Protein 3OSE (pdb70)

Secondary structure (DSSP, 8-state):
-PPB----TT---EE-S-HHHHHHHHHHHHHHTT-EEEEEETTEEEEEES-TTTT--EEEEEEEEEEGGGTEEEEEEEEEES-HHHHHHHHHHHHHH---

Solvent-accessible surface area: 6171 Å² total; per-residue (Å²): 129,18,130,77,39,204,82,63,240,80,18,107,14,55,5,101,61,75,17,68,82,0,4,76,26,1,73,141,10,0,88,85,16,123,4,100,63,85,92,120,101,167,17,30,0,40,0,31,54,42,67,49,198,122,122,39,57,1,44,0,43,2,6,0,0,74,2,78,206,75,101,61,9,0,0,52,34,118,104,77,40,29,69,74,110,19,41,128,86,14,9,50,101,0,27,124,64,17,109,64

Foldseek 3Di:
DFAADEDDPQFPFWAADDQQVQVVLLVVLCVVQVKDWDCPDSFKTWIWDDDPVDQQIWIKMWGWHQHVVVRIITIGIGGDDHDPVSCCVPVVSSRV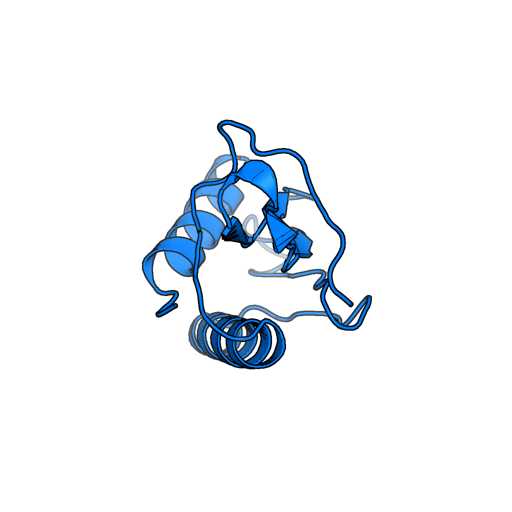PRDD

B-factor: mean 14.03, std 6.78, range [2.94, 48.56]

Organism: Homo sapiens (NCBI:txid9606)

GO terms:
  GO:0010628 positive regulation of gene expression (P, IDA)
  GO:0010629 negative regulation of gene expression (P, IDA)
  GO:0010719 negative regulation of epithelial to mesenchymal transition (P, IDA)
  GO:0070300 phosphatidic acid binding (F, IDA)
  GO:0005546 phosphatidylinositol-4,5-bisphosphate binding (F, IDA)
  GO:0005737 cytoplasm (C, IDA)
  GO:0005886 plasma membrane (C, IDA)
  GO:0030425 dendrite (C, IDA)
  GO:0001786 phosphatidylserine binding (F, IDA)
  GO:0006468 protein phosphorylation (P, IMP)
  GO:0050321 tau-protein kinase activity (F, IMP)
  GO:0005515 protein binding (F, IPI)
  GO:0015630 microtubule cytoskeleton (C, TAS)
  GO:0000287 magnesium ion binding (F, IDA)
  GO:0004674 protein serine/threonine kinase activity (F, IDA)
  GO:0005524 ATP binding (F, IDA)
  GO:0035556 intracellular signal transduction (P, IDA)
  GO:0006468 protein phosphorylation (P, IDA)
  GO:0106310 protein serine kinase activity (F, EXP)

Nearest PDB structures (foldseek):
  3ose-assembly1_A  TM=1.010E+00  e=9.397E-21  Homo sapiens
  6c9d-assembly1_A  TM=9.243E-01  e=3.805E-15  Homo sapiens
  6c9d-assembly2_B  TM=9.222E-01  e=5.168E-15  Homo sapiens
  1ul7-assembly1_A  TM=8.661E-01  e=1.440E-12  Mus musculus
  1v5s-assembly1_A  TM=9.027E-01  e=2.887E-11  Mus musculus

Radius of gyration: 13.14 Å; Cα contacts (8 Å, |Δi|>4): 195; chains: 1; bounding box: 20×40×30 Å

Sequence (100 aa):
KPRSLLRRFTWSMKTTSSMMDPNDMMREIRKVLDANNCDYEQKERFLLFFCVVHGDARQDSLVQWEMEVCCKLPRLSLNGVRFKRRIISGTSIAFKNIASKIANELKL

InterPro domains:
  IPR000719 Protein kinase domain [PF00069] (60-311)
  IPR000719 Protein kinase domain [PS50011] (60-311)
  IPR000719 Protein kinase domain [SM00220] (60-311)
  IPR001772 Kinase associated domain 1 (KA1) [PF02149] (753-795)
  IPR001772 Kinase associated domain 1 (KA1) [PS50032] (746-795)
  IPR008271 Serine/threonine-protein kinase, active site [PS00108] (178-190)
  IPR011009 Protein kinase-like domain superfamily [SSF56112] (57-312)
  IPR015940 Ubiquitin-associated domain [PF00627] (332-367)
  IPR015940 Ubiquitin-associated domain [PS50030] (325-370)
  IPR015940 Ubiquitin-associated domain [SM00165] (332-369)
  IPR017441 Protein kinase, ATP binding site [PS00107] (66-89)
  IPR028375 KA1 domain/Ssp2, C-terminal [SSF103243] (687-795)
  IPR049508 Serine/threonine-protein kinase MARK 1-4, catalytic domain [cd14072] (59-311)

Structure (mmCIF, N/CA/C/O backbone):
data_3OSE
#
_entry.id   3OSE
#
_cell.length_a   69.843
_cell.length_b   69.843
_cell.length_c   54.446
_cell.angle_alpha   90.00
_cell.angle_beta   90.00
_cell.angle_gamma   120.00
#
_symmetry.space_group_name_H-M   'P 31 2 1'
#
loop_
_entity.id
_entity.type
_entity.pdbx_description
1 polymer 'Serine/threonine-protein kinase MARK1'
2 non-polymer DI(HYDROXYETHYL)ETHER
3 non-polymer 'CHLORIDE ION'
4 water water
#
loop_
_atom_site.group_PDB
_atom_site.id
_atom_site.type_symbol
_atom_site.label_atom_id
_atom_site.label_alt_id
_atom_site.label_comp_id
_atom_site.label_asym_id
_atom_site.label_entity_id
_atom_site.label_seq_id
_atom_site.pdbx_PDB_ins_code
_atom_site.Cartn_x
_atom_site.Cartn_y
_atom_site.Cartn_z
_atom_site.occupancy
_atom_site.B_iso_or_equiv
_atom_site.auth_seq_id
_atom_site.auth_comp_id
_atom_site.auth_asym_id
_atom_site.auth_atom_id
_atom_site.pdbx_PDB_model_num
ATOM 1 N N . LYS A 1 21 ? -36.754 3.368 14.178 1.00 23.36 696 LYS A N 1
ATOM 2 C CA . LYS A 1 21 ? -35.966 2.323 13.464 1.00 21.62 696 LYS A CA 1
ATOM 3 C C . LYS A 1 21 ? -36.056 2.562 11.963 1.00 20.15 696 LYS A C 1
ATOM 4 O O . LYS A 1 21 ? -37.078 3.050 11.487 1.00 21.12 696 LYS A O 1
ATOM 6 N N . PRO A 1 22 ? -34.986 2.226 11.210 1.00 18.26 697 PRO A N 1
ATOM 7 C CA . PRO A 1 22 ? -35.103 2.315 9.757 1.00 16.85 697 PRO A CA 1
ATOM 8 C C . PRO A 1 22 ? -36.118 1.301 9.244 1.00 16.11 697 PRO A C 1
ATOM 9 O O . PRO A 1 22 ? -36.290 0.230 9.852 1.00 16.22 697 PRO A O 1
ATOM 13 N N . ARG A 1 23 ? -36.783 1.637 8.142 1.00 15.14 698 ARG A N 1
ATOM 14 C CA . ARG A 1 23 ? -37.700 0.712 7.483 1.00 14.42 698 ARG A CA 1
ATOM 15 C C . ARG A 1 23 ? -36.956 -0.526 7.015 1.00 13.89 698 ARG A C 1
ATOM 16 O O . ARG A 1 23 ? -35.809 -0.431 6.582 1.00 13.50 698 ARG A O 1
ATOM 24 N N . SER A 1 24 ? -37.618 -1.681 7.084 1.00 12.96 699 SER A N 1
ATOM 25 C CA . SER A 1 24 ? -37.075 -2.907 6.490 1.00 13.13 699 SER A CA 1
ATOM 26 C C . SER A 1 24 ? -37.529 -3.012 5.047 1.00 12.44 699 SER A C 1
ATOM 27 O O . SER A 1 24 ? -38.734 -2.957 4.752 1.00 14.40 699 SER A O 1
ATOM 30 N N . LEU A 1 25 ? -36.566 -3.160 4.142 1.00 11.16 700 LEU A N 1
ATOM 31 C CA A LEU A 1 25 ? -36.896 -3.162 2.721 0.50 11.08 700 LEU A CA 1
ATOM 32 C CA B LEU A 1 25 ? -36.815 -3.107 2.705 0.50 11.42 700 LEU A CA 1
ATOM 33 C C . LEU A 1 25 ? -36.371 -4.385 1.999 1.00 10.39 700 LEU A C 1
ATOM 34 O O . LEU A 1 25 ? -35.375 -4.990 2.399 1.00 10.13 700 LEU A O 1
ATOM 43 N N A ARG A 1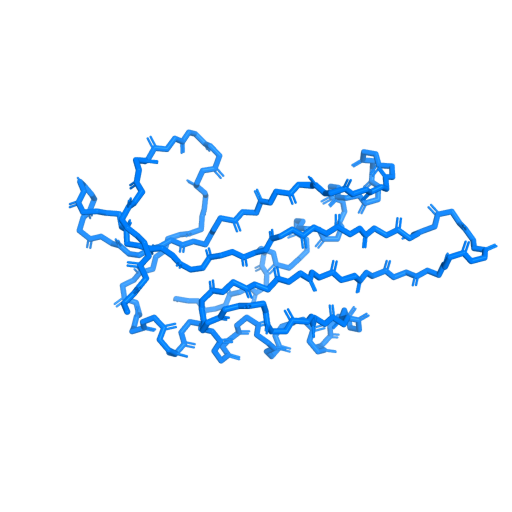 26 ? -37.091 -4.763 0.942 0.50 10.04 701 ARG A N 1
ATOM 44 N N B ARG A 1 26 ? -37.112 -4.778 0.963 0.50 9.53 701 ARG A N 1
ATOM 45 C CA A ARG A 1 26 ? -36.701 -5.849 0.049 0.50 10.30 701 ARG A CA 1
ATOM 46 C CA B ARG A 1 26 ? -36.690 -5.850 0.069 0.50 9.26 701 ARG A CA 1
ATOM 47 C C A ARG A 1 26 ? -35.543 -5.436 -0.852 0.50 9.91 701 ARG A C 1
ATOM 48 C C B ARG A 1 26 ? -35.513 -5.409 -0.798 0.50 9.34 701 ARG A C 1
ATOM 49 O O A ARG A 1 26 ? -35.572 -4.360 -1.465 0.50 10.27 701 ARG A O 1
ATOM 50 O O B ARG A 1 26 ? -35.500 -4.292 -1.331 0.50 9.71 701 ARG A O 1
ATOM 65 N N . PHE A 1 27 ? -34.519 -6.287 -0.917 1.00 9.49 702 PHE A N 1
ATOM 66 C CA . PHE A 1 27 ? -33.396 -6.051 -1.789 1.00 9.81 702 PHE A CA 1
ATOM 67 C C . PHE A 1 27 ? -33.834 -6.120 -3.250 1.00 10.44 702 PHE A C 1
ATOM 68 O O . PHE A 1 27 ? -34.473 -7.087 -3.692 1.00 10.41 702 PHE A O 1
ATOM 76 N N . THR A 1 28 ? -33.469 -5.083 -3.992 1.00 10.53 703 THR A N 1
ATOM 77 C CA . THR A 1 28 ? -33.693 -5.044 -5.427 1.00 11.72 703 THR A CA 1
ATOM 78 C C . THR A 1 28 ? -32.394 -4.600 -6.082 1.00 12.09 703 THR A C 1
ATOM 79 O O . THR A 1 28 ? -31.447 -4.171 -5.410 1.00 11.23 703 THR A O 1
ATOM 83 N N . TRP A 1 29 ? -32.350 -4.708 -7.404 1.00 12.24 704 TRP A N 1
ATOM 84 C CA . TRP A 1 29 ? -31.124 -4.437 -8.137 1.00 13.65 704 TRP A CA 1
ATOM 85 C C . TRP A 1 29 ? -30.640 -2.992 -7.928 1.00 15.16 704 TRP A C 1
ATOM 86 O O . TRP A 1 29 ? -29.432 -2.715 -7.991 1.00 16.86 704 TRP A O 1
ATOM 97 N N . SER A 1 30 ? -31.573 -2.093 -7.644 1.00 15.93 705 SER A N 1
ATOM 98 C CA . SER A 1 30 ? -31.232 -0.696 -7.375 1.00 16.87 705 SER A CA 1
ATOM 99 C C . SER A 1 30 ? -30.356 -0.510 -6.142 1.00 17.02 705 SER A C 1
ATOM 100 O O . SER A 1 30 ? -29.593 0.460 -6.066 1.00 18.70 705 SER A O 1
ATOM 103 N N . MET A 1 31 ? -30.455 -1.436 -5.186 1.00 15.89 706 MET A N 1
ATOM 104 C CA . MET A 1 31 ? -29.684 -1.347 -3.938 1.00 15.73 706 MET A CA 1
ATOM 105 C C . MET A 1 31 ? -28.213 -1.705 -4.152 1.00 16.21 706 MET A C 1
ATOM 106 O O . MET A 1 31 ? -27.849 -2.878 -4.231 1.00 16.91 706 MET A O 1
ATOM 111 N N . LYS A 1 32 ? -27.371 -0.677 -4.253 1.00 16.50 707 LYS A N 1
ATOM 112 C CA . LYS A 1 32 ? -25.954 -0.849 -4.557 1.00 17.08 707 LYS A CA 1
ATOM 113 C C . LYS A 1 32 ? -25.075 -0.318 -3.441 1.00 16.31 707 LYS A C 1
ATOM 114 O O . LYS A 1 32 ? -23.859 -0.335 -3.553 1.00 17.13 707 LYS A O 1
ATOM 120 N N . THR A 1 33 ? -25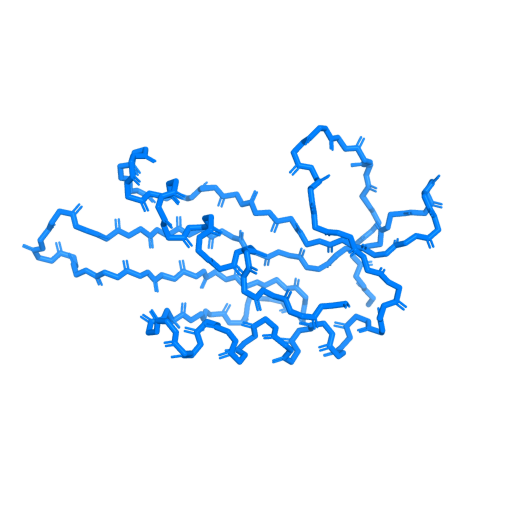.698 0.177 -2.376 1.00 15.07 708 THR A N 1
ATOM 121 C CA . THR A 1 33 ? -24.958 0.778 -1.269 1.00 14.31 708 THR A CA 1
ATOM 122 C C . THR A 1 33 ? -25.361 0.092 0.024 1.00 13.80 708 THR A C 1
ATOM 123 O O . THR A 1 33 ? -26.352 0.453 0.625 1.00 13.33 708 THR A O 1
ATOM 127 N N . THR A 1 34 ? -24.596 -0.911 0.435 1.00 13.64 709 THR A N 1
ATOM 128 C CA . THR A 1 34 ? -24.922 -1.626 1.662 1.00 13.57 709 THR A CA 1
ATOM 129 C C . THR A 1 34 ? -23.824 -1.435 2.695 1.00 13.87 709 THR A C 1
ATOM 130 O O . THR A 1 34 ? -22.693 -1.055 2.354 1.00 15.09 709 THR A O 1
ATOM 134 N N . SER A 1 35 ? -24.161 -1.705 3.951 1.00 13.26 710 SER A N 1
ATOM 135 C CA . SER A 1 35 ? -23.265 -1.419 5.065 1.00 13.57 710 SER A CA 1
ATOM 136 C C . SER A 1 35 ? -23.674 -2.213 6.288 1.00 13.57 710 SER A C 1
ATOM 137 O O . SER A 1 35 ? -24.848 -2.491 6.479 1.00 12.74 710 SER A O 1
ATOM 140 N N . SER A 1 36 ? -22.701 -2.567 7.121 1.00 14.37 711 SER A N 1
ATOM 141 C CA . SER A 1 36 ? -23.011 -3.111 8.437 1.00 15.07 711 SER A CA 1
ATOM 142 C C . SER A 1 36 ? -22.912 -2.041 9.538 1.00 15.23 711 SER A C 1
ATOM 143 O O . SER A 1 36 ? -23.046 -2.352 10.723 1.00 14.98 711 SER A O 1
ATOM 146 N N . MET A 1 37 ? -22.683 -0.787 9.141 1.00 15.05 712 MET A N 1
ATOM 147 C CA A MET A 1 37 ? -22.598 0.342 10.067 0.50 15.15 712 MET A CA 1
ATOM 148 C CA B MET A 1 37 ? -22.601 0.314 10.104 0.50 15.44 712 MET A CA 1
ATOM 149 C C . MET A 1 37 ? -23.944 0.600 10.762 1.00 15.32 712 MET A C 1
ATOM 150 O O . MET A 1 37 ? -25.004 0.351 10.188 1.00 15.37 712 MET A O 1
ATOM 159 N N . ASP A 1 38 ? -23.894 1.105 11.992 1.00 15.50 713 ASP A N 1
ATOM 160 C CA . ASP A 1 38 ? -25.092 1.546 12.707 1.00 16.34 713 ASP A CA 1
ATOM 161 C C . ASP A 1 38 ? -25.834 2.583 11.845 1.00 15.41 713 ASP A C 1
ATOM 162 O O . ASP A 1 38 ? -25.194 3.462 11.278 1.00 15.27 713 ASP A O 1
ATOM 167 N N . PRO A 1 39 ? -27.168 2.470 11.730 1.00 15.08 714 PRO A N 1
ATOM 168 C CA . PRO A 1 39 ? -27.902 3.395 10.840 1.00 14.77 714 PRO A CA 1
ATOM 169 C C . PRO A 1 39 ? -27.710 4.880 11.168 1.00 14.72 714 PRO A C 1
ATOM 170 O O . PRO A 1 39 ? -27.711 5.722 10.259 1.00 13.49 714 PRO A O 1
ATOM 174 N N . ASN A 1 40 ? -27.557 5.208 12.445 1.00 14.70 715 ASN A N 1
ATOM 175 C CA . ASN A 1 40 ? -27.308 6.607 12.809 1.00 15.33 715 ASN A CA 1
ATOM 176 C C . ASN A 1 40 ? -25.936 7.078 12.352 1.00 15.12 715 ASN A C 1
ATOM 177 O O . ASN A 1 40 ? -25.782 8.223 11.924 1.00 14.81 715 ASN A O 1
ATOM 182 N N . ASP A 1 41 ? -24.946 6.194 12.411 1.00 15.04 716 ASP A N 1
ATOM 183 C CA . ASP A 1 41 ? -23.622 6.495 11.876 1.00 15.16 716 ASP A CA 1
ATOM 184 C C . ASP A 1 41 ? -23.674 6.642 10.354 1.00 14.00 716 ASP A C 1
ATOM 185 O O . ASP A 1 41 ? -22.985 7.495 9.773 1.00 13.83 716 ASP A O 1
ATOM 190 N N . MET A 1 42 ? -24.515 5.827 9.712 1.00 12.45 717 MET A N 1
ATOM 191 C CA . MET A 1 42 ? -24.722 5.953 8.268 1.00 11.20 717 MET A CA 1
ATOM 192 C C . MET A 1 42 ? -25.277 7.332 7.914 1.00 10.65 717 MET A C 1
ATOM 193 O O . MET A 1 42 ? -24.826 7.945 6.943 1.00 11.02 717 MET A O 1
ATOM 198 N N . MET A 1 43 ? -26.265 7.797 8.677 1.00 10.37 718 MET A N 1
ATOM 199 C CA . MET A 1 43 ? -26.882 9.116 8.423 1.00 10.21 718 MET A CA 1
ATOM 200 C C . MET A 1 43 ? -25.841 10.226 8.586 1.00 10.99 718 MET A C 1
ATOM 201 O O . MET A 1 43 ? -25.813 11.175 7.805 1.00 10.48 718 MET A O 1
ATOM 206 N N . ARG A 1 44 ? -24.979 10.093 9.596 1.00 11.22 719 ARG A N 1
ATOM 207 C CA . ARG A 1 44 ? -23.912 11.084 9.802 1.00 11.69 719 ARG A CA 1
ATOM 208 C C . ARG A 1 44 ? -22.982 11.150 8.591 1.00 11.27 719 ARG A C 1
ATOM 209 O O . ARG A 1 44 ? -22.620 12.240 8.137 1.00 11.13 719 ARG A O 1
ATOM 212 N N . GLU A 1 45 ? -22.613 9.987 8.061 1.00 10.32 720 GLU A N 1
ATOM 213 C CA . GLU A 1 45 ? -21.741 9.909 6.899 1.00 10.95 720 GLU A CA 1
ATOM 214 C C . GLU A 1 45 ? -22.422 10.493 5.653 1.00 10.22 720 GLU A C 1
ATOM 215 O O . GLU A 1 45 ? -21.807 11.236 4.888 1.00 9.95 720 GLU A O 1
ATOM 221 N N . ILE A 1 46 ? -23.691 10.156 5.473 1.00 9.38 721 ILE A N 1
ATOM 222 C CA . ILE A 1 46 ? -24.450 10.688 4.346 1.00 9.44 721 ILE A CA 1
ATOM 223 C C . ILE A 1 46 ? -24.496 12.222 4.379 1.00 9.43 721 ILE A C 1
ATOM 224 O O . ILE A 1 46 ? -24.201 12.872 3.369 1.00 9.06 721 ILE A O 1
ATOM 229 N N . ARG A 1 47 ? -24.864 12.798 5.521 1.00 9.02 722 ARG A N 1
ATOM 230 C CA . ARG A 1 47 ? -24.924 14.270 5.620 1.00 10.06 722 ARG A CA 1
ATOM 231 C C . ARG A 1 47 ? -23.549 14.907 5.362 1.00 10.56 722 ARG A C 1
ATOM 232 O O . ARG A 1 47 ? -23.460 15.964 4.739 1.00 10.52 722 ARG A O 1
ATOM 240 N N . LYS A 1 48 ? -22.492 14.241 5.811 1.00 10.50 723 LYS A N 1
ATOM 241 C CA . LYS A 1 48 ? -21.120 14.727 5.597 1.00 11.47 723 LYS A CA 1
ATOM 242 C C . LYS A 1 48 ? -20.768 14.793 4.104 1.00 11.12 723 LYS A C 1
ATOM 243 O O . LYS A 1 48 ? -20.260 15.814 3.615 1.00 11.03 723 LYS A O 1
ATOM 249 N N . VAL A 1 49 ? -21.082 13.717 3.377 1.00 9.51 724 VAL A N 1
ATOM 250 C CA . VAL A 1 49 ? -20.797 13.654 1.952 1.00 9.17 724 VAL A CA 1
ATOM 251 C C . VAL A 1 49 ? -21.694 14.643 1.195 1.00 8.53 724 VAL A C 1
ATOM 252 O O . VAL A 1 49 ? -21.238 15.294 0.261 1.00 9.13 724 VAL A O 1
ATOM 256 N N . LEU A 1 50 ? -22.957 14.768 1.602 1.00 8.52 725 LEU A N 1
ATOM 257 C CA . LEU A 1 50 ? -23.841 15.755 0.971 1.00 8.12 725 LEU A CA 1
ATOM 258 C C . LEU A 1 50 ? -23.308 17.184 1.163 1.00 8.61 725 LEU A C 1
ATOM 259 O O . LEU A 1 50 ? -23.229 17.958 0.196 1.00 8.12 725 LEU A O 1
ATOM 264 N N . ASP A 1 51 ? -22.908 17.516 2.394 1.00 9.09 726 ASP A N 1
ATOM 265 C CA . ASP A 1 51 ? -22.283 18.830 2.673 1.00 10.05 726 ASP A CA 1
ATOM 266 C C . ASP A 1 51 ? -21.077 19.086 1.766 1.00 10.28 726 ASP A C 1
ATOM 267 O O . ASP A 1 51 ? -20.946 20.175 1.188 1.00 9.84 726 ASP A O 1
ATOM 272 N N . ALA A 1 52 ? -20.206 18.076 1.632 1.00 10.01 727 ALA A N 1
ATOM 273 C CA . ALA A 1 52 ? -18.975 18.192 0.853 1.00 10.67 727 ALA A CA 1
ATOM 274 C C . ALA A 1 52 ? -19.250 18.435 -0.615 1.00 11.01 727 ALA A C 1
ATOM 275 O O . ALA A 1 52 ? -18.416 18.997 -1.314 1.00 12.59 727 ALA A O 1
ATOM 277 N N . ASN A 1 53 ? -20.428 18.010 -1.079 1.00 10.17 728 ASN A N 1
ATOM 278 C CA . ASN A 1 53 ? -20.839 18.193 -2.468 1.00 10.21 728 ASN A CA 1
ATOM 279 C C . ASN A 1 53 ? -21.856 19.314 -2.681 1.00 10.03 728 ASN A C 1
ATOM 280 O O . ASN A 1 53 ? -22.471 19.418 -3.749 1.00 9.80 728 ASN A O 1
ATOM 285 N N . ASN A 1 54 ? -21.997 20.177 -1.678 1.00 9.35 729 ASN A N 1
ATOM 286 C CA . ASN A 1 54 ? -22.969 21.274 -1.719 1.00 9.27 729 ASN A CA 1
ATOM 287 C C . ASN A 1 54 ? -24.372 20.814 -2.103 1.00 8.88 729 ASN A C 1
ATOM 288 O O . ASN A 1 54 ? -25.034 21.421 -2.952 1.00 8.90 729 ASN A O 1
ATOM 293 N N . CYS A 1 55 ? -24.805 19.725 -1.483 1.00 8.22 730 CYS A N 1
ATOM 294 C CA . CYS A 1 55 ? -26.187 19.279 -1.594 1.00 8.69 730 CYS A CA 1
ATOM 295 C C . CYS A 1 55 ? -26.895 19.680 -0.314 1.00 8.57 730 CYS A C 1
ATOM 296 O O . CYS A 1 55 ? -26.384 19.417 0.781 1.00 10.57 730 CYS A O 1
ATOM 299 N N . ASP A 1 56 ? -28.045 20.332 -0.444 1.00 7.79 731 ASP A N 1
ATOM 300 C CA . ASP A 1 56 ? -28.912 20.574 0.712 1.00 8.01 731 ASP A CA 1
ATOM 301 C C . ASP A 1 56 ? -29.722 19.309 0.962 1.00 8.25 731 ASP A C 1
ATOM 302 O O . ASP A 1 56 ? -29.970 18.529 0.038 1.00 8.18 731 ASP A O 1
ATOM 307 N N . TYR A 1 57 ? -30.172 19.126 2.200 1.00 7.60 732 TYR A N 1
ATOM 308 C CA . TYR A 1 57 ? -31.097 18.031 2.520 1.00 7.65 732 TYR A CA 1
ATOM 309 C C . TYR A 1 57 ? -32.108 18.511 3.546 1.00 8.71 732 TYR A C 1
ATOM 310 O O . TYR A 1 57 ? -31.752 19.214 4.491 1.00 8.81 732 TYR A O 1
ATOM 319 N N . GLU A 1 58 ? -33.365 18.143 3.338 1.00 8.42 733 GLU A N 1
ATOM 320 C CA . GLU A 1 58 ? -34.403 18.316 4.354 1.00 9.92 733 GLU A CA 1
ATOM 321 C C . GLU A 1 58 ? -34.522 17.010 5.130 1.00 10.07 733 GLU A C 1
ATOM 322 O O . GLU A 1 58 ? -34.576 15.923 4.545 1.00 8.85 733 GLU A O 1
ATOM 328 N N . GLN A 1 59 ? -34.564 17.118 6.456 1.00 9.86 734 GLN A N 1
ATOM 329 C CA . GLN A 1 59 ? -34.681 15.949 7.311 1.00 11.16 734 GLN A CA 1
ATOM 330 C C . GLN A 1 59 ? -36.159 15.547 7.415 1.00 12.13 734 GLN A C 1
ATOM 331 O O . GLN A 1 59 ? -36.893 16.014 8.291 1.00 13.88 734 GLN A O 1
ATOM 337 N N . LYS A 1 60 ? -36.604 14.717 6.477 1.00 11.76 735 LYS A N 1
ATOM 338 C CA . LYS A 1 60 ? -38.023 14.356 6.370 1.00 12.81 735 LYS A CA 1
ATOM 339 C C . LYS A 1 60 ? -38.451 13.422 7.493 1.00 13.31 735 LYS A C 1
ATOM 340 O O . LYS A 1 60 ? -39.546 13.567 8.070 1.00 14.29 735 LYS A O 1
ATO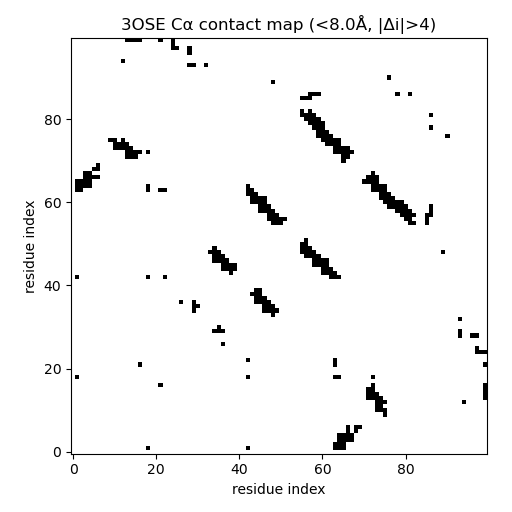M 346 N N . GLU A 1 61 ? -37.602 12.435 7.755 1.00 13.18 736 GLU A N 1
ATOM 347 C CA . GLU A 1 61 ? -37.748 11.520 8.889 1.00 14.18 736 GLU A CA 1
ATOM 348 C C . GLU A 1 61 ? -36.356 11.261 9.432 1.00 13.46 736 GLU A C 1
ATOM 349 O O . GLU A 1 61 ? -35.372 11.704 8.842 1.00 13.00 736 GLU A O 1
ATOM 355 N N . ARG A 1 62 ? -36.254 10.521 10.537 1.00 12.69 737 ARG A N 1
ATOM 356 C CA . ARG A 1 62 ? -34.935 10.252 11.094 1.00 12.78 737 ARG A CA 1
ATOM 357 C C . ARG A 1 62 ? -34.009 9.619 10.050 1.00 11.64 737 ARG A C 1
ATOM 358 O O . ARG A 1 62 ? -32.825 9.935 10.016 1.00 11.67 737 ARG A O 1
ATOM 366 N N . PHE A 1 63 ? -34.557 8.757 9.191 1.00 10.57 738 PHE A N 1
ATOM 367 C CA . PHE A 1 63 ? -33.720 8.041 8.234 1.00 9.65 738 PHE A CA 1
ATOM 368 C C . PHE A 1 63 ? -34.035 8.363 6.780 1.00 9.25 738 PHE A C 1
ATOM 369 O O . PHE A 1 63 ? -33.663 7.602 5.881 1.00 9.40 738 PHE A O 1
ATOM 377 N N . LEU A 1 64 ? -34.688 9.501 6.541 1.00 8.51 739 LEU A N 1
ATOM 378 C CA . LEU A 1 64 ? -35.070 9.874 5.177 1.00 8.17 739 LEU A CA 1
ATOM 379 C C . LEU A 1 64 ? -34.731 11.329 4.900 1.00 8.16 739 LEU A C 1
ATOM 380 O O . LEU A 1 64 ? -35.161 12.228 5.631 1.00 8.43 739 LEU A O 1
ATOM 385 N N . LEU A 1 65 ? -33.983 11.543 3.826 1.00 7.70 740 LEU A N 1
ATOM 386 C CA . LEU A 1 65 ? -33.610 12.891 3.416 1.00 7.61 740 LEU A CA 1
ATOM 387 C C . LEU A 1 65 ? -34.165 13.192 2.048 1.00 8.05 740 LEU A C 1
ATOM 388 O O . LEU A 1 65 ? -34.130 12.346 1.159 1.00 8.87 740 LEU A O 1
ATOM 393 N N . PHE A 1 66 ? -34.658 14.420 1.897 1.00 7.98 741 PHE A N 1
ATOM 394 C CA A PHE A 1 66 ? -35.037 14.991 0.576 0.50 8.60 741 PHE A CA 1
ATOM 395 C CA B PHE A 1 66 ? -34.995 14.938 0.615 0.50 8.10 741 PHE A CA 1
ATOM 396 C C . PHE A 1 66 ? -33.867 15.891 0.197 1.00 8.14 741 PHE A C 1
ATOM 397 O O . PHE A 1 66 ? -33.625 16.927 0.830 1.00 9.12 741 PHE A O 1
ATOM 412 N N . CYS A 1 67 ? -33.126 15.483 -0.831 1.00 7.32 742 CYS A N 1
ATOM 413 C CA . CYS A 1 67 ? -31.871 16.146 -1.203 1.00 7.53 742 CYS A CA 1
ATOM 414 C C . CYS A 1 67 ? -32.037 17.014 -2.424 1.00 7.30 742 CYS A C 1
ATOM 415 O O . CYS A 1 67 ? -32.842 16.715 -3.303 1.00 8.09 742 CYS A O 1
ATOM 418 N N . VAL A 1 68 ? -31.258 18.089 -2.475 1.00 7.49 743 VAL A N 1
ATOM 419 C CA A VAL A 1 68 ? -31.321 19.057 -3.577 0.50 7.51 743 VAL A CA 1
ATOM 420 C CA B VAL A 1 68 ? -31.290 18.966 -3.640 0.50 7.19 743 VAL A CA 1
ATOM 421 C C . VAL A 1 68 ? -29.904 19.501 -3.970 1.00 7.36 743 VAL A C 1
ATOM 422 O O . VAL A 1 68 ? -29.106 19.837 -3.095 1.00 8.19 743 VAL A O 1
ATOM 429 N N . HIS A 1 69 ? -29.603 19.513 -5.263 1.00 6.83 744 HIS A N 1
ATOM 430 C CA . HIS A 1 69 ? -28.333 20.008 -5.751 1.00 7.06 744 HIS A CA 1
ATOM 431 C C . HIS A 1 69 ? -28.564 20.890 -6.968 1.00 7.60 744 HIS A C 1
ATOM 432 O O . HIS A 1 69 ? -29.523 20.707 -7.707 1.00 7.98 744 HIS A O 1
ATOM 439 N N . GLY A 1 70 ? -27.684 21.863 -7.160 1.00 7.49 745 GLY A N 1
ATOM 440 C CA . GLY A 1 70 ? -27.719 22.683 -8.381 1.00 8.77 745 GLY A CA 1
ATOM 441 C C . GLY A 1 70 ? -28.530 23.955 -8.236 1.00 10.01 745 GLY A C 1
ATOM 442 O O . GLY A 1 70 ? -28.913 24.350 -7.143 1.00 10.54 745 GLY A O 1
ATOM 443 N N . ASP A 1 71 ? -28.793 24.594 -9.371 1.00 11.20 746 ASP A N 1
ATOM 444 C CA . ASP A 1 71 ? -29.339 25.943 -9.375 1.00 12.96 746 ASP A CA 1
ATOM 445 C C . ASP A 1 71 ? -30.613 25.937 -10.187 1.00 14.14 746 ASP A C 1
ATOM 446 O O . ASP A 1 71 ? -30.590 25.608 -11.370 1.00 14.12 746 ASP A O 1
ATOM 451 N N . ALA A 1 72 ? -31.718 26.306 -9.541 1.00 15.66 747 ALA A N 1
ATOM 452 C CA . ALA A 1 72 ? -33.024 26.313 -10.173 1.00 17.17 747 ALA A CA 1
ATOM 453 C C . ALA A 1 72 ? -33.084 27.259 -11.370 1.00 17.94 747 ALA A C 1
ATOM 454 O O . ALA A 1 72 ? -33.872 27.042 -12.292 1.00 18.90 747 ALA A O 1
ATOM 456 N N . ARG A 1 73 ? -32.238 28.290 -11.374 1.00 18.47 748 ARG A N 1
ATOM 457 C CA . ARG A 1 73 ? -32.200 29.239 -12.496 1.00 19.54 748 ARG A CA 1
ATOM 458 C C . ARG A 1 73 ? -31.354 28.742 -13.669 1.00 20.13 748 ARG A C 1
ATOM 459 O O . ARG A 1 73 ? -31.313 29.377 -14.734 1.00 20.99 748 ARG A O 1
ATOM 467 N N . GLN A 1 74 ? -30.682 27.607 -13.487 1.00 20.63 749 GLN A N 1
ATOM 468 C CA . GLN A 1 74 ? -29.949 26.954 -14.574 1.00 20.92 749 GLN A CA 1
ATOM 469 C C . GLN A 1 74 ? -30.624 25.629 -14.930 1.00 20.48 749 GLN A C 1
ATOM 470 O O . GLN A 1 74 ? -31.810 25.448 -14.648 1.00 20.43 749 GLN A O 1
ATOM 476 N N . ASP A 1 75 ? -29.869 24.699 -15.512 1.00 20.09 750 ASP A N 1
ATOM 477 C CA . ASP A 1 75 ? -30.426 23.413 -15.952 1.00 19.77 750 ASP A CA 1
ATOM 478 C C . ASP A 1 75 ? -30.054 22.296 -14.994 1.00 18.26 750 ASP A C 1
ATOM 479 O O . ASP A 1 75 ? -30.253 21.116 -15.289 1.00 18.68 750 ASP A O 1
ATOM 484 N N . SER A 1 76 ? -29.532 22.683 -13.835 1.00 15.73 751 SER A N 1
ATOM 485 C CA . SER A 1 76 ? -28.789 21.768 -12.997 1.00 14.51 751 SER A CA 1
ATOM 486 C C . SER A 1 76 ? -29.561 21.327 -11.769 1.00 11.92 751 SER A C 1
ATOM 487 O O . SER A 1 76 ? -29.042 20.516 -11.003 1.00 12.00 751 SER A O 1
ATOM 490 N N . LEU A 1 77 ? -30.788 21.834 -11.583 1.00 10.31 752 LEU A N 1
ATOM 491 C CA . LEU A 1 77 ? -31.529 21.515 -10.334 1.00 9.12 752 LEU A CA 1
ATOM 492 C C . LEU A 1 77 ? -31.954 20.046 -10.309 1.00 8.74 752 LEU A C 1
ATOM 493 O O . LEU A 1 77 ? -32.671 19.604 -11.193 1.00 8.80 752 LEU A O 1
ATOM 498 N N . VAL A 1 78 ? -31.517 19.317 -9.284 1.00 8.86 753 VAL A N 1
ATOM 499 C CA . VAL A 1 78 ? -31.854 17.890 -9.123 1.00 8.35 753 VAL A CA 1
ATOM 500 C C . VAL A 1 78 ? -32.370 17.673 -7.710 1.00 8.15 753 VAL A C 1
ATOM 501 O O . VAL A 1 78 ? -31.776 18.158 -6.751 1.00 8.65 753 VAL A O 1
ATOM 505 N N . GLN A 1 79 ? -33.494 16.967 -7.582 1.00 7.06 754 GLN A N 1
ATOM 506 C CA . GLN A 1 79 ? -34.005 16.596 -6.268 1.00 7.09 754 GLN A CA 1
ATOM 507 C C . GLN A 1 79 ? -34.098 15.069 -6.214 1.00 6.97 754 GLN A C 1
ATOM 508 O O . GLN A 1 79 ? -34.455 14.434 -7.205 1.00 6.60 754 GLN A O 1
ATOM 514 N N . TRP A 1 80 ? -33.768 14.481 -5.064 1.00 6.79 755 TRP A N 1
ATOM 515 C CA . TRP A 1 80 ? -33.852 13.026 -4.909 1.00 6.21 755 TRP A CA 1
ATOM 516 C C . TRP A 1 80 ? -33.979 12.642 -3.449 1.00 7.08 755 TRP A C 1
ATOM 517 O O . TRP A 1 80 ? -33.606 13.413 -2.563 1.00 7.20 755 TRP A O 1
ATOM 528 N N . GLU A 1 81 ? -34.520 11.451 -3.209 1.00 7.23 756 GLU A N 1
ATOM 529 C CA . GLU A 1 81 ? -34.628 10.905 -1.847 1.00 8.24 756 GLU A CA 1
ATOM 530 C C . GLU A 1 81 ? -33.426 10.031 -1.558 1.00 7.85 756 GLU A C 1
ATOM 531 O O . GLU A 1 81 ? -32.924 9.332 -2.445 1.00 7.24 756 GLU A O 1
ATOM 537 N N . MET A 1 82 ? -32.956 10.084 -0.314 1.00 6.98 757 MET A N 1
ATOM 538 C CA . MET A 1 82 ? -32.004 9.096 0.195 1.00 7.38 757 MET A CA 1
ATOM 539 C C . MET A 1 82 ? -32.573 8.549 1.487 1.00 7.62 757 MET A C 1
ATOM 540 O O . MET A 1 82 ? -33.035 9.305 2.333 1.00 8.39 757 MET A O 1
ATOM 545 N N . GLU A 1 83 ? -32.577 7.231 1.632 1.00 7.24 758 GLU A N 1
ATOM 546 C CA . GLU A 1 83 ? -33.155 6.634 2.824 1.00 7.94 758 GLU A CA 1
ATOM 547 C C . GLU A 1 83 ? -32.235 5.537 3.337 1.00 8.48 758 GLU A C 1
ATOM 548 O O . GLU A 1 83 ? -31.792 4.704 2.568 1.00 9.28 758 GLU A O 1
ATOM 554 N N . VAL A 1 84 ? -31.951 5.535 4.637 1.00 8.36 759 VAL A N 1
ATOM 555 C CA . VAL A 1 84 ? -31.219 4.410 5.252 1.00 8.59 759 VAL A CA 1
ATOM 556 C C . VAL A 1 84 ? -32.265 3.382 5.663 1.00 8.70 759 VAL A C 1
ATOM 557 O O . VAL A 1 84 ? -33.251 3.729 6.317 1.00 9.09 759 VAL A O 1
ATOM 561 N N A CYS A 1 85 ? -32.034 2.126 5.284 0.50 8.42 760 CYS A N 1
ATOM 562 N N B CYS A 1 85 ? -32.061 2.134 5.241 0.50 8.88 760 CYS A N 1
ATOM 563 C CA A CYS A 1 85 ? -32.994 1.050 5.517 0.50 8.41 760 CYS A CA 1
ATOM 564 C CA B CYS A 1 85 ? -33.008 1.053 5.505 0.50 9.36 760 CYS A CA 1
ATOM 565 C C A CYS A 1 85 ? -32.289 -0.209 5.979 0.50 8.52 760 CYS A C 1
ATOM 566 C C B CYS A 1 85 ? -32.278 -0.151 6.087 0.50 8.96 760 CYS A C 1
ATOM 567 O O A CYS A 1 85 ? -31.091 -0.377 5.740 0.50 8.30 760 CYS A O 1
ATOM 568 O O B CYS A 1 85 ? -31.050 -0.208 6.057 0.50 8.66 760 CYS A O 1
ATOM 573 N N . LYS A 1 86 ? -33.046 -1.100 6.619 1.00 9.01 761 LYS A N 1
ATOM 574 C CA . LYS A 1 86 ? -32.528 -2.428 6.975 1.00 9.39 761 LYS A CA 1
ATOM 575 C C . LYS A 1 86 ? -32.821 -3.331 5.798 1.00 8.81 761 LYS A C 1
ATOM 576 O O . LYS A 1 86 ? -33.854 -3.191 5.145 1.00 9.20 761 LYS A O 1
ATOM 582 N N . LEU A 1 87 ? -31.903 -4.249 5.534 1.00 8.58 762 LEU A N 1
ATOM 583 C CA . LEU A 1 87 ? -32.094 -5.281 4.512 1.00 8.48 762 LEU A CA 1
ATOM 584 C C . LEU A 1 87 ? -31.977 -6.649 5.201 1.00 8.97 762 LEU A C 1
ATOM 585 O O . LEU A 1 87 ? -30.929 -7.302 5.117 1.00 8.23 762 LEU A O 1
ATOM 590 N N . PRO A 1 88 ? -33.054 -7.084 5.884 1.00 9.00 763 PRO A N 1
ATOM 591 C CA . PRO A 1 88 ? -32.938 -8.279 6.745 1.00 9.80 763 PRO A CA 1
ATOM 592 C C . PRO A 1 88 ? -32.497 -9.532 5.991 1.00 9.39 763 PRO A C 1
ATOM 593 O O . PRO A 1 88 ? -31.763 -10.352 6.544 1.00 9.32 763 PRO A O 1
ATOM 597 N N . ARG A 1 89 ? -32.910 -9.673 4.732 1.00 9.18 764 ARG A N 1
ATOM 598 C CA . ARG A 1 89 ? -32.542 -10.851 3.941 1.00 9.39 764 ARG A CA 1
ATOM 599 C C . ARG A 1 89 ? -31.060 -10.908 3.560 1.00 9.94 764 ARG A C 1
ATOM 600 O O . ARG A 1 89 ? -30.573 -11.949 3.105 1.00 10.71 764 ARG A O 1
ATOM 608 N N . LEU A 1 90 ? -30.342 -9.791 3.749 1.00 9.60 765 LEU A N 1
ATOM 609 C CA . LEU A 1 90 ? -28.878 -9.757 3.562 1.00 10.02 765 LEU A CA 1
ATOM 610 C C . LEU A 1 90 ? -28.107 -9.591 4.869 1.00 10.05 765 LEU A C 1
ATOM 611 O O . LEU A 1 90 ? -26.875 -9.550 4.852 1.00 10.02 765 LEU A O 1
ATOM 616 N N . SER A 1 91 ? -28.830 -9.452 5.981 1.00 10.40 766 SER A N 1
ATOM 617 C CA . SER A 1 91 ? -28.240 -9.097 7.284 1.00 11.04 766 SER A CA 1
ATOM 618 C C . SER A 1 91 ? -27.381 -7.839 7.188 1.00 11.18 766 SER A C 1
ATOM 619 O O . SER A 1 91 ? -26.300 -7.762 7.776 1.00 11.21 766 SER A O 1
ATOM 622 N N . LEU A 1 92 ? -27.870 -6.860 6.436 1.00 10.64 767 LEU A N 1
ATOM 623 C CA . LEU A 1 92 ? -27.133 -5.605 6.216 1.00 10.54 767 LEU A CA 1
ATOM 624 C C . LEU A 1 92 ? -28.107 -4.448 6.248 1.00 10.35 767 LEU A C 1
ATOM 625 O O . LEU A 1 92 ? -29.316 -4.664 6.250 1.00 10.87 767 LEU A O 1
ATOM 630 N N . ASN A 1 93 ? -27.561 -3.232 6.305 1.00 9.63 768 ASN A N 1
ATOM 631 C CA . ASN A 1 93 ? -28.307 -2.003 6.071 1.00 9.80 768 ASN A CA 1
ATOM 632 C C . ASN A 1 93 ? -28.010 -1.509 4.665 1.00 9.46 768 ASN A C 1
ATOM 633 O O . ASN A 1 93 ? -27.040 -1.943 4.033 1.00 9.50 768 ASN A O 1
ATOM 638 N N . GLY A 1 94 ? -28.828 -0.591 4.170 1.00 9.58 769 GLY A N 1
ATOM 639 C CA . GLY A 1 94 ? -28.620 -0.080 2.812 1.00 9.69 769 GLY A CA 1
ATOM 640 C C . GLY A 1 94 ? -28.975 1.387 2.706 1.00 8.70 769 GLY A C 1
ATOM 641 O O . GLY A 1 94 ? -29.614 1.947 3.606 1.00 9.36 769 GLY A O 1
ATOM 642 N N . VAL A 1 95 ? -28.591 1.994 1.589 1.00 8.91 770 VAL A N 1
ATOM 643 C CA . VAL A 1 95 ? -28.978 3.383 1.309 1.00 9.07 770 VAL A CA 1
ATOM 644 C C . VAL A 1 95 ? -29.731 3.385 -0.005 1.00 8.32 770 VAL A C 1
ATOM 645 O O . VAL A 1 95 ? -29.152 3.071 -1.048 1.00 9.18 770 VAL A O 1
ATOM 649 N N . ARG A 1 96 ? -31.019 3.714 0.068 1.00 8.61 771 ARG A N 1
ATOM 650 C CA . ARG A 1 96 ? -31.892 3.809 -1.099 1.00 8.77 771 ARG A CA 1
ATOM 651 C C . ARG A 1 96 ? -31.769 5.203 -1.722 1.00 8.67 771 ARG A C 1
ATOM 652 O O . ARG A 1 96 ? -31.747 6.184 -0.999 1.00 8.98 771 ARG A O 1
ATOM 660 N N . PHE A 1 97 ? -31.681 5.283 -3.052 1.00 8.34 772 PHE A N 1
ATOM 661 C CA . PHE A 1 97 ? -31.725 6.558 -3.779 1.00 8.52 772 PHE A CA 1
ATOM 662 C C . PHE A 1 97 ? -32.948 6.526 -4.698 1.00 9.32 772 PHE A C 1
ATOM 663 O O . PHE A 1 97 ? -33.230 5.492 -5.327 1.00 10.35 772 PHE A O 1
ATOM 671 N N . LYS A 1 98 ? -33.665 7.643 -4.815 1.00 9.03 773 LYS A N 1
ATOM 672 C CA . LYS A 1 98 ? -34.757 7.731 -5.788 1.00 9.10 773 LYS A CA 1
ATOM 673 C C . LYS A 1 98 ? -34.920 9.141 -6.348 1.00 8.39 773 LYS A C 1
ATOM 674 O O . LYS A 1 98 ? -35.049 10.089 -5.593 1.00 8.76 773 LYS A O 1
ATOM 680 N N . ARG A 1 99 ? -34.928 9.261 -7.676 1.00 8.72 774 ARG A N 1
ATOM 681 C CA A ARG A 1 99 ? -35.096 10.582 -8.281 0.50 8.31 774 ARG A CA 1
ATOM 682 C CA B ARG A 1 99 ? -35.165 10.539 -8.367 0.50 8.51 774 ARG A CA 1
ATOM 683 C C . ARG A 1 99 ? -36.482 11.171 -7.969 1.00 8.48 774 ARG A C 1
ATOM 684 O O . ARG A 1 99 ? -37.517 10.471 -7.928 1.00 9.54 774 ARG A O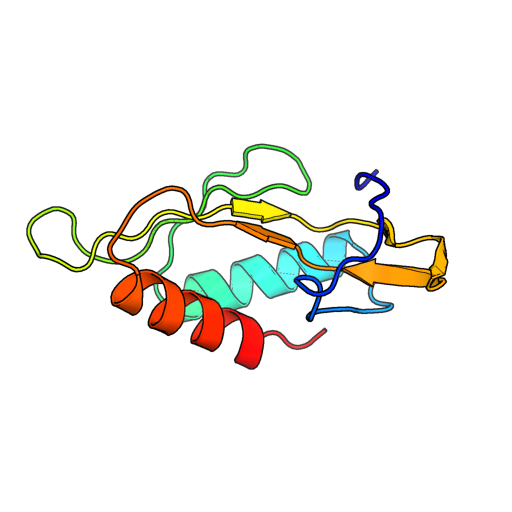 1
ATOM 699 N N . ILE A 1 100 ? -36.472 12.477 -7.719 1.00 7.71 775 ILE A N 1
ATOM 700 C CA A ILE A 1 100 ? -37.710 13.228 -7.548 0.50 8.33 775 ILE A CA 1
ATOM 701 C CA B ILE A 1 100 ? -37.694 13.259 -7.520 0.50 8.19 775 ILE A CA 1
ATOM 702 C C . ILE A 1 100 ? -37.877 14.205 -8.708 1.00 8.16 775 ILE A C 1
ATOM 703 O O . ILE A 1 100 ? -38.957 14.283 -9.286 1.00 8.98 775 ILE A O 1
ATOM 712 N N . SER A 1 101 ? -36.817 14.938 -9.052 1.00 7.57 776 SER A N 1
ATOM 713 C CA . SER A 1 101 ? -36.873 15.828 -10.232 1.00 7.50 776 SER A CA 1
ATOM 714 C C . SER A 1 101 ? -35.486 16.051 -10.803 1.00 7.39 776 SER A C 1
ATOM 715 O O . SER A 1 101 ? -34.474 15.680 -10.180 1.00 7.21 776 SER A O 1
ATOM 718 N N . GLY A 1 102 ? -35.453 16.671 -11.991 1.00 7.27 777 GLY A N 1
ATOM 719 C CA . GLY A 1 102 ? -34.193 16.984 -12.662 1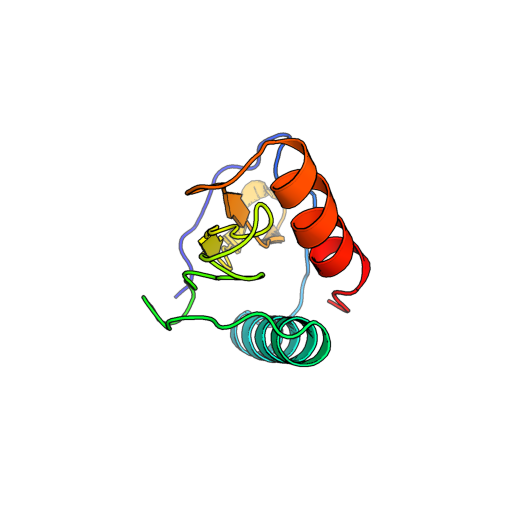.00 7.21 777 GLY A CA 1
ATOM 720 C C . GLY A 1 102 ? -33.976 16.128 -13.893 1.00 7.60 777 GLY A C 1
ATOM 721 O O . GLY A 1 102 ? -34.658 15.106 -14.085 1.00 7.83 777 GLY A O 1
ATOM 722 N N . THR A 1 103 ? -33.019 16.527 -14.721 1.00 7.62 778 THR A N 1
ATOM 723 C CA . THR A 1 103 ? -32.723 15.737 -15.917 1.00 7.67 778 THR A CA 1
ATOM 724 C C . THR A 1 103 ? -32.093 14.402 -15.527 1.00 7.35 778 THR A C 1
ATOM 725 O O . THR A 1 103 ? -31.528 14.250 -14.429 1.00 7.63 778 THR A O 1
ATOM 729 N N . SER A 1 104 ? -32.229 13.427 -16.422 1.00 6.95 779 SER A N 1
ATOM 730 C CA . SER A 1 104 ? -31.660 12.102 -16.195 1.00 7.36 779 SER A CA 1
ATOM 731 C C . SER A 1 104 ? -30.139 12.178 -16.005 1.00 8.61 779 SER A C 1
ATOM 732 O O . SER A 1 104 ? -29.582 11.545 -15.097 1.00 8.37 779 SER A O 1
ATOM 735 N N . ILE A 1 105 ? -29.477 12.988 -16.833 1.00 9.10 780 ILE A N 1
ATOM 736 C CA . ILE A 1 105 ? -28.023 13.119 -16.745 1.00 10.15 780 ILE A CA 1
ATOM 737 C C . ILE A 1 105 ? -27.604 13.827 -15.457 1.00 9.49 780 ILE A C 1
ATOM 738 O O . ILE A 1 105 ? -26.656 13.400 -14.789 1.00 9.16 780 ILE A O 1
ATOM 743 N N . ALA A 1 106 ? -28.313 14.895 -15.089 1.00 9.10 781 ALA A N 1
ATOM 744 C CA . ALA A 1 106 ? -27.948 15.628 -13.880 1.00 9.51 781 ALA A CA 1
ATOM 745 C C . ALA A 1 106 ? -28.103 14.738 -12.646 1.00 9.16 781 ALA A C 1
ATOM 746 O O . ALA A 1 106 ? -27.242 14.742 -11.749 1.00 8.37 781 ALA A O 1
ATOM 748 N N . PHE A 1 107 ? -29.165 13.930 -12.622 1.00 8.53 782 PHE A N 1
ATOM 749 C CA . PHE A 1 107 ? -29.374 13.001 -11.515 1.00 8.49 782 PHE A CA 1
ATOM 750 C C . PHE A 1 107 ? -28.301 11.916 -11.502 1.00 8.48 782 PHE A C 1
ATOM 751 O O . PHE A 1 107 ? -27.711 11.633 -10.469 1.00 8.60 782 PHE A O 1
ATOM 759 N N . LYS A 1 108 ? -28.047 11.302 -12.653 1.00 8.80 783 LYS A N 1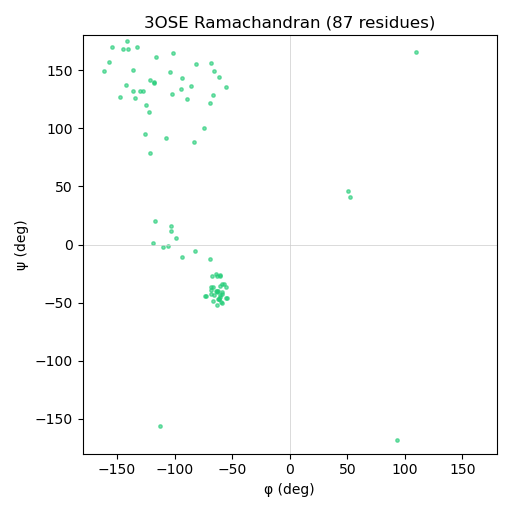
ATOM 760 C CA . LYS A 1 108 ? -27.031 10.259 -12.736 1.00 9.61 783 LYS A CA 1
ATOM 761 C C . LYS A 1 108 ? -25.692 10.782 -12.226 1.00 9.85 783 LYS A C 1
ATOM 762 O O . LYS A 1 108 ? -25.014 10.120 -11.441 1.00 10.53 783 LYS A O 1
ATOM 768 N N . ASN A 1 109 ? -25.319 11.978 -12.657 1.00 10.02 784 ASN A N 1
ATOM 769 C CA . ASN A 1 109 ? -24.035 12.547 -12.267 1.00 10.73 784 ASN A CA 1
ATOM 770 C C . ASN A 1 109 ? -23.908 12.792 -10.763 1.00 10.40 784 ASN A C 1
ATOM 771 O O . ASN A 1 109 ? -22.926 12.355 -10.147 1.00 11.01 784 ASN A O 1
ATOM 776 N N . ILE A 1 110 ? -24.878 13.482 -10.166 1.00 9.84 785 ILE A N 1
ATOM 777 C CA . ILE A 1 110 ? -24.733 13.833 -8.738 1.00 9.52 785 ILE A CA 1
ATOM 778 C C . ILE A 1 110 ? -24.936 12.624 -7.830 1.00 9.83 785 ILE A C 1
ATOM 779 O O . ILE A 1 110 ? -24.148 12.380 -6.920 1.00 9.55 785 ILE A O 1
ATOM 784 N N . ALA A 1 111 ? -25.956 11.824 -8.111 1.00 9.68 786 ALA A N 1
ATOM 785 C CA . ALA A 1 111 ? -26.234 10.658 -7.275 1.00 10.19 786 ALA A CA 1
ATO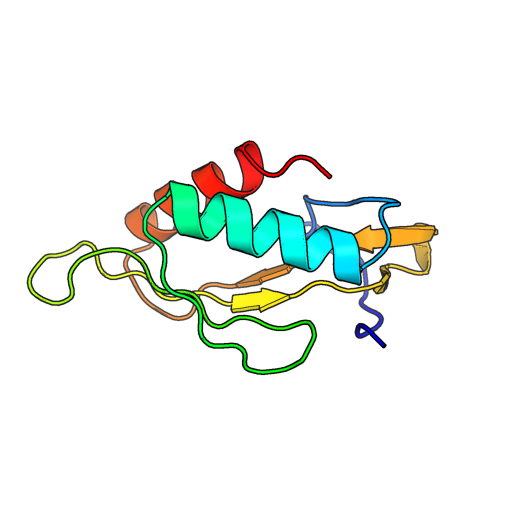M 786 C C . ALA A 1 111 ? -25.077 9.656 -7.311 1.00 10.40 786 ALA A C 1
ATOM 787 O O . ALA A 1 111 ? -24.704 9.089 -6.282 1.00 10.22 786 ALA A O 1
ATOM 789 N N . SER A 1 112 ? -24.498 9.451 -8.490 1.00 10.70 787 SER A N 1
ATOM 790 C CA . SER A 1 112 ? -23.339 8.557 -8.614 1.00 11.61 787 SER A CA 1
ATOM 791 C C . SER A 1 112 ? -22.132 9.077 -7.843 1.00 11.50 787 SER A C 1
ATOM 792 O O . SER A 1 112 ? -21.414 8.293 -7.209 1.00 12.39 787 SER A O 1
ATOM 795 N N . LYS A 1 113 ? -21.906 10.387 -7.884 1.00 11.41 788 LYS A N 1
ATOM 796 C CA . LYS A 1 113 ? -20.808 10.988 -7.129 1.00 11.46 788 LYS A CA 1
ATOM 797 C C . LYS A 1 113 ? -20.979 10.771 -5.625 1.00 11.07 788 LYS A C 1
ATOM 798 O O . LYS A 1 113 ? -20.031 10.370 -4.938 1.00 11.74 788 LYS A O 1
ATOM 804 N N . ILE A 1 114 ? -22.183 11.030 -5.119 1.00 10.04 789 ILE A N 1
ATOM 805 C CA . ILE A 1 114 ? -22.474 10.826 -3.698 1.00 9.89 789 ILE A CA 1
ATOM 806 C C . ILE A 1 114 ? -22.258 9.356 -3.330 1.00 10.17 789 ILE A C 1
ATOM 807 O O . ILE A 1 114 ? -21.571 9.046 -2.344 1.00 9.92 789 ILE A O 1
ATOM 812 N N . ALA A 1 115 ? -22.842 8.452 -4.117 1.00 10.33 790 ALA A N 1
ATOM 813 C CA . ALA A 1 115 ? -22.738 7.012 -3.825 1.00 11.70 790 ALA A CA 1
ATOM 814 C C . ALA A 1 115 ? -21.281 6.546 -3.794 1.00 12.77 790 ALA A C 1
ATOM 815 O O . ALA A 1 115 ? -20.890 5.760 -2.911 1.00 13.63 790 ALA A O 1
ATOM 817 N N . ASN A 1 116 ? -20.481 7.054 -4.726 1.00 13.19 791 ASN A N 1
ATOM 818 C CA . ASN A 1 116 ? -19.066 6.676 -4.816 1.00 14.91 791 ASN A CA 1
ATOM 819 C C . ASN A 1 116 ? -18.241 7.171 -3.635 1.00 15.25 791 ASN A C 1
ATOM 820 O O . ASN A 1 116 ? -17.244 6.550 -3.276 1.00 15.91 791 ASN A O 1
ATOM 825 N N . GLU A 1 117 ? -18.675 8.268 -3.023 1.00 14.51 792 GLU A N 1
ATOM 826 C CA . GLU A 1 117 ? -17.912 8.899 -1.940 1.00 14.70 792 GLU A CA 1
ATOM 827 C C . GLU A 1 117 ? -18.316 8.456 -0.534 1.00 14.88 792 GLU A C 1
ATOM 828 O O . GLU A 1 117 ? -17.600 8.744 0.441 1.00 15.07 792 GLU A O 1
ATOM 834 N N . LEU A 1 118 ? -19.434 7.739 -0.414 1.00 14.71 793 LEU A N 1
ATOM 835 C CA . LEU A 1 118 ? -19.891 7.283 0.899 1.00 15.77 793 LEU A CA 1
ATOM 836 C C . LEU A 1 118 ? -18.908 6.264 1.460 1.00 17.06 793 LEU A C 1
ATOM 837 O O . LEU A 1 118 ? -18.533 5.316 0.764 1.00 17.82 793 LEU A O 1
ATOM 842 N N . LYS A 1 119 ? -18.463 6.494 2.694 1.00 18.10 794 LYS A N 1
ATOM 843 C CA . LYS A 1 119 ? -17.557 5.569 3.375 1.00 19.49 794 LYS A CA 1
ATOM 844 C C . LYS A 1 119 ? -18.354 4.867 4.456 1.00 19.96 794 LYS A C 1
ATOM 845 O O . LYS A 1 119 ? -18.476 5.357 5.586 1.00 20.12 794 LYS A O 1
ATOM 849 N N . LEU A 1 120 ? -18.914 3.720 4.091 1.00 20.91 795 LEU A N 1
ATOM 850 C CA . LEU A 1 120 ? -19.823 3.011 4.979 1.00 21.78 795 LEU A CA 1
ATOM 851 C C . LEU A 1 120 ? -19.261 1.622 5.343 1.00 22.91 795 LEU A C 1
ATOM 852 O O . LEU A 1 120 ? -18.052 1.384 5.223 1.00 23.78 795 LEU A O 1
#

CATH classification: 3.30.310.80